Protein AF-A0A7W0UFT5-F1 (afdb_m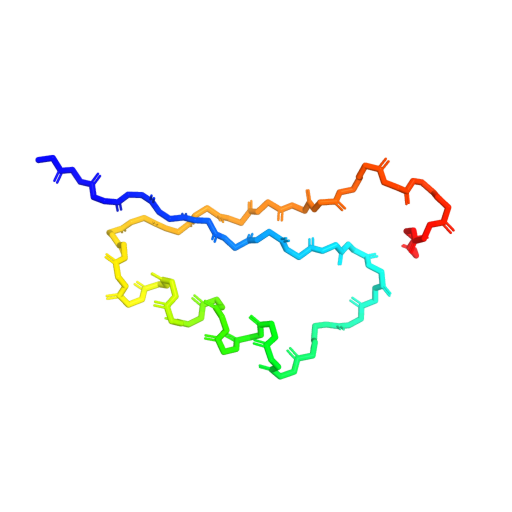onomer_lite)

Sequence (46 aa):
MSIRVRFAPSPTGSLHLGGALSAVANRRRGDWLLLRLDDTDAGREL

Radius of gyration: 11.99 Å; chains: 1; bounding box: 31×13×29 Å

Structure (mmCIF, N/CA/C/O backbone):
data_AF-A0A7W0UFT5-F1
#
_entry.id   AF-A0A7W0UFT5-F1
#
loop_
_atom_site.group_PDB
_atom_site.id
_atom_site.type_symbol
_atom_site.label_atom_id
_atom_site.label_alt_id
_atom_site.label_comp_id
_atom_site.label_asym_id
_atom_site.label_entity_id
_atom_site.label_seq_id
_atom_site.pdbx_PDB_ins_code
_atom_site.Cartn_x
_atom_site.Cartn_y
_atom_site.Cartn_z
_atom_site.occupancy
_atom_site.B_iso_or_equiv
_atom_site.auth_seq_id
_atom_site.auth_comp_id
_atom_site.auth_asym_id
_atom_site.auth_atom_id
_atom_site.pdbx_PDB_model_num
ATOM 1 N N . MET A 1 1 ? -22.124 5.855 6.703 1.00 70.12 1 MET A N 1
ATOM 2 C CA . MET A 1 1 ? -21.176 5.935 5.568 1.00 70.12 1 MET A CA 1
ATOM 3 C C . MET A 1 1 ? -19.964 5.096 5.933 1.00 70.12 1 MET A C 1
ATOM 5 O O . MET A 1 1 ? -19.469 5.291 7.032 1.00 70.12 1 MET A O 1
ATOM 9 N N . SER A 1 2 ? -19.534 4.154 5.093 1.00 90.19 2 SER A N 1
ATOM 10 C CA . SER A 1 2 ? -18.370 3.305 5.395 1.00 90.19 2 SER A CA 1
ATOM 11 C C . SER A 1 2 ? -17.104 3.883 4.761 1.00 90.19 2 SER A C 1
ATOM 13 O O . SER A 1 2 ? -17.133 4.276 3.591 1.00 90.19 2 SER A O 1
ATOM 15 N N . ILE A 1 3 ? -16.010 3.964 5.522 1.00 95.62 3 ILE A N 1
ATOM 16 C CA . ILE A 1 3 ? -14.734 4.522 5.053 1.00 95.62 3 ILE A CA 1
ATOM 17 C C . ILE A 1 3 ? -14.010 3.466 4.215 1.00 95.62 3 ILE A C 1
ATOM 19 O O . ILE A 1 3 ? -13.710 2.368 4.689 1.00 95.62 3 ILE A O 1
ATOM 23 N N . ARG A 1 4 ? -13.688 3.816 2.965 1.00 96.94 4 ARG A N 1
ATOM 24 C CA . ARG A 1 4 ? -12.916 2.973 2.044 1.00 96.94 4 ARG A CA 1
ATOM 25 C C . ARG A 1 4 ? -11.531 3.571 1.827 1.00 96.94 4 ARG A C 1
ATOM 27 O O . ARG A 1 4 ? -11.416 4.728 1.434 1.00 96.94 4 ARG A O 1
ATOM 34 N N . VAL A 1 5 ? -10.490 2.777 2.052 1.00 97.75 5 VAL A N 1
ATOM 35 C CA . VAL A 1 5 ? -9.089 3.155 1.810 1.00 97.75 5 VAL A CA 1
ATOM 36 C C . VAL A 1 5 ? -8.465 2.247 0.752 1.00 97.75 5 VAL A C 1
ATOM 38 O O . VAL A 1 5 ? -8.989 1.171 0.460 1.00 97.75 5 VAL A O 1
ATOM 41 N N . ARG A 1 6 ? -7.323 2.659 0.188 1.00 97.44 6 ARG A N 1
ATOM 42 C CA . ARG A 1 6 ? -6.532 1.817 -0.718 1.00 97.44 6 ARG A CA 1
ATOM 43 C C . ARG A 1 6 ? -5.080 1.702 -0.275 1.00 97.44 6 ARG A C 1
ATOM 45 O O . ARG A 1 6 ? -4.530 2.637 0.303 1.00 97.44 6 ARG A O 1
ATOM 52 N N . PHE A 1 7 ? -4.457 0.589 -0.624 1.00 97.75 7 PHE A N 1
ATOM 53 C CA . PHE A 1 7 ? -3.013 0.426 -0.667 1.00 97.75 7 PHE A CA 1
ATOM 54 C C . PHE A 1 7 ? -2.625 0.168 -2.125 1.00 97.75 7 PHE A C 1
ATOM 56 O O . PHE A 1 7 ? -3.129 -0.780 -2.725 1.00 97.75 7 PHE A O 1
ATOM 63 N N . ALA A 1 8 ? -1.818 1.066 -2.698 1.00 96.62 8 ALA A N 1
ATOM 64 C CA . ALA A 1 8 ? -1.505 1.083 -4.125 1.00 96.62 8 ALA A CA 1
ATOM 65 C C . ALA A 1 8 ? 0.011 1.020 -4.401 1.00 96.62 8 ALA A C 1
ATOM 67 O O . ALA A 1 8 ? 0.579 2.039 -4.787 1.00 96.62 8 ALA A O 1
ATOM 68 N N . PRO A 1 9 ? 0.694 -0.104 -4.107 1.00 95.50 9 PRO A N 1
ATOM 69 C CA . PRO A 1 9 ? 2.111 -0.252 -4.424 1.00 95.50 9 PRO A CA 1
ATOM 70 C C . PRO A 1 9 ? 2.330 -0.431 -5.933 1.00 95.50 9 PRO A C 1
ATOM 72 O O . PRO A 1 9 ? 1.530 -1.077 -6.610 1.00 95.50 9 PRO A O 1
ATOM 75 N N . SER A 1 10 ? 3.444 0.086 -6.448 1.00 94.06 10 SER A N 1
ATOM 76 C CA . SER A 1 10 ? 3.924 -0.267 -7.788 1.00 94.06 10 SER A CA 1
ATOM 77 C C . SER A 1 10 ? 4.528 -1.680 -7.780 1.00 94.06 10 SER A C 1
ATOM 79 O O . SER A 1 10 ? 5.197 -2.039 -6.804 1.00 94.06 10 SER A O 1
ATOM 81 N N . PRO A 1 11 ? 4.341 -2.488 -8.838 1.00 92.56 11 PRO A N 1
ATOM 82 C CA . PRO A 1 11 ? 4.833 -3.866 -8.906 1.00 92.56 11 PRO A CA 1
ATOM 83 C C . PRO A 1 11 ? 6.313 -3.939 -9.334 1.00 92.56 11 PRO A C 1
ATOM 85 O O . PRO A 1 11 ? 6.701 -4.754 -10.160 1.00 92.56 11 PRO A O 1
ATOM 88 N N . THR A 1 12 ? 7.169 -3.086 -8.770 1.00 92.75 12 THR A N 1
ATOM 89 C CA . THR A 1 12 ? 8.588 -2.975 -9.162 1.00 92.75 12 THR A CA 1
ATOM 90 C C . THR A 1 12 ? 9.510 -3.862 -8.312 1.00 92.75 12 THR A C 1
ATOM 92 O O . THR A 1 12 ? 10.691 -3.554 -8.146 1.00 92.75 12 THR A O 1
ATOM 95 N N . GLY A 1 13 ? 8.972 -4.917 -7.687 1.00 89.06 13 GLY A N 1
ATOM 96 C CA . GLY A 1 13 ? 9.707 -5.852 -6.827 1.00 89.06 13 GLY A CA 1
ATOM 97 C C . GLY A 1 13 ? 9.048 -6.119 -5.474 1.00 89.06 13 GLY A C 1
ATOM 98 O O . GLY A 1 13 ? 7.859 -5.879 -5.269 1.00 89.06 13 GLY A O 1
ATOM 99 N N . SER A 1 14 ? 9.834 -6.654 -4.538 1.00 94.44 14 SER A N 1
ATOM 100 C CA . SER A 1 14 ? 9.347 -7.031 -3.208 1.00 94.44 14 SER A CA 1
ATOM 101 C C . SER A 1 14 ? 8.866 -5.830 -2.395 1.00 94.44 14 SER A C 1
ATOM 103 O O . SER A 1 14 ? 9.485 -4.765 -2.377 1.00 94.44 14 SER A O 1
ATOM 105 N N . LEU A 1 15 ? 7.790 -6.036 -1.636 1.00 94.75 15 LEU A N 1
ATOM 106 C CA . LEU A 1 15 ? 7.256 -5.027 -0.732 1.00 94.75 15 LEU A CA 1
ATOM 107 C C . LEU A 1 15 ? 8.256 -4.704 0.390 1.00 94.75 15 LEU A C 1
ATOM 109 O O . LEU A 1 15 ? 8.598 -5.563 1.201 1.00 94.75 15 LEU A O 1
ATOM 113 N N . HIS A 1 16 ? 8.674 -3.442 0.481 1.00 95.62 16 HIS A N 1
ATOM 114 C CA . HIS A 1 16 ? 9.515 -2.967 1.579 1.00 95.62 16 HIS A CA 1
ATOM 115 C C . HIS A 1 16 ? 8.696 -2.650 2.845 1.00 95.62 16 HIS A C 1
ATOM 117 O O . HIS A 1 16 ? 7.487 -2.398 2.794 1.00 95.62 16 HIS A O 1
ATOM 123 N N . LEU A 1 17 ? 9.377 -2.593 3.997 1.00 97.62 17 LEU A N 1
ATOM 124 C CA . LEU A 1 17 ? 8.754 -2.364 5.309 1.00 97.62 17 LEU A CA 1
ATOM 125 C C . LEU A 1 17 ? 7.899 -1.087 5.362 1.00 97.62 17 LEU A C 1
ATOM 127 O O . LEU A 1 17 ? 6.824 -1.087 5.953 1.00 97.62 17 LEU A O 1
ATOM 131 N N . GLY A 1 18 ? 8.349 -0.008 4.717 1.00 97.38 18 GLY A N 1
ATOM 132 C CA . GLY A 1 18 ? 7.602 1.251 4.657 1.00 97.38 18 GLY A CA 1
ATOM 133 C C . GLY A 1 18 ? 6.229 1.085 3.997 1.00 97.38 18 GLY A C 1
ATOM 134 O O . GLY A 1 18 ? 5.224 1.499 4.571 1.00 97.38 18 GLY A O 1
ATOM 135 N N . GLY A 1 19 ? 6.166 0.401 2.851 1.00 96.31 19 GLY A N 1
ATOM 136 C CA . GLY A 1 19 ? 4.903 0.101 2.177 1.00 96.31 19 GLY A CA 1
ATOM 137 C C . GLY A 1 19 ? 3.991 -0.795 3.021 1.00 96.31 19 GLY A C 1
ATOM 138 O O . GLY A 1 19 ? 2.791 -0.534 3.123 1.00 96.31 19 GLY A O 1
ATOM 139 N N . ALA A 1 20 ? 4.556 -1.794 3.706 1.00 97.00 20 ALA A N 1
ATOM 140 C CA . ALA A 1 20 ? 3.799 -2.644 4.626 1.00 97.00 20 ALA A CA 1
ATOM 141 C C . ALA A 1 20 ? 3.185 -1.838 5.789 1.00 97.00 20 ALA A C 1
ATOM 143 O O . ALA A 1 20 ? 2.007 -2.009 6.113 1.00 97.00 20 ALA A O 1
ATOM 144 N N . LEU A 1 21 ? 3.941 -0.905 6.378 1.00 98.12 21 LEU A N 1
ATOM 145 C CA . LEU A 1 21 ? 3.439 -0.012 7.426 1.00 98.12 21 LEU A CA 1
ATOM 146 C C . LEU A 1 21 ? 2.315 0.894 6.912 1.00 98.12 21 LEU A C 1
ATOM 148 O O . LEU A 1 21 ? 1.310 1.064 7.606 1.00 98.12 21 LEU A O 1
ATOM 152 N N . SER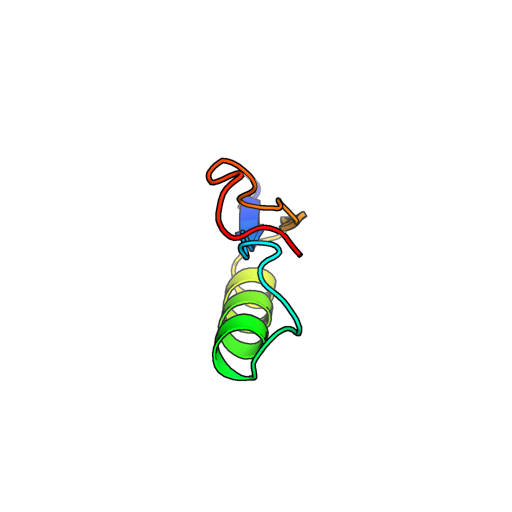 A 1 22 ? 2.428 1.423 5.692 1.00 97.31 22 SER A N 1
ATOM 153 C CA . SER A 1 22 ? 1.352 2.193 5.058 1.00 97.31 22 SER A CA 1
ATOM 154 C C . SER A 1 22 ? 0.081 1.359 4.861 1.00 97.31 22 SER A C 1
ATOM 156 O O . SER A 1 22 ? -1.013 1.841 5.162 1.00 97.31 22 SER A O 1
ATOM 158 N N . ALA A 1 23 ? 0.198 0.099 4.427 1.00 97.38 23 ALA A N 1
ATOM 159 C CA . ALA A 1 23 ? -0.944 -0.807 4.280 1.00 97.38 23 ALA A CA 1
ATOM 160 C C . ALA A 1 23 ? -1.656 -1.058 5.621 1.00 97.38 23 ALA A C 1
ATOM 162 O O . ALA A 1 23 ? -2.880 -0.929 5.713 1.00 97.38 23 ALA A O 1
ATOM 163 N N . VAL A 1 24 ? -0.893 -1.334 6.686 1.00 97.62 24 VAL A N 1
ATOM 164 C CA . VAL A 1 24 ? -1.424 -1.523 8.049 1.00 97.62 24 VAL A CA 1
ATOM 165 C C . VAL A 1 24 ? -2.084 -0.244 8.566 1.00 97.62 24 VAL A C 1
ATOM 167 O O . VAL A 1 24 ? -3.189 -0.285 9.112 1.00 97.62 24 VAL A O 1
ATOM 170 N N . ALA A 1 25 ? -1.441 0.908 8.373 1.00 97.12 25 ALA A N 1
ATOM 171 C CA . ALA A 1 25 ? -1.960 2.202 8.802 1.00 97.12 25 ALA A CA 1
ATOM 172 C C . ALA A 1 25 ? -3.266 2.581 8.083 1.00 97.12 25 ALA A C 1
ATOM 174 O O . ALA A 1 25 ? -4.132 3.210 8.695 1.00 97.12 25 ALA A O 1
ATOM 175 N N . ASN A 1 26 ? -3.427 2.185 6.818 1.00 96.50 26 ASN A N 1
ATOM 176 C CA . ASN A 1 26 ? -4.677 2.331 6.074 1.00 96.50 26 ASN A CA 1
ATOM 177 C C . ASN A 1 26 ? -5.741 1.350 6.578 1.00 96.50 26 ASN A C 1
ATOM 179 O O . ASN A 1 26 ? -6.854 1.773 6.890 1.00 96.50 26 ASN A O 1
ATOM 183 N N . ARG A 1 27 ? -5.403 0.065 6.754 1.00 96.25 27 ARG A N 1
ATOM 184 C CA . ARG A 1 27 ? -6.348 -0.954 7.248 1.00 96.25 27 ARG A CA 1
ATOM 185 C C .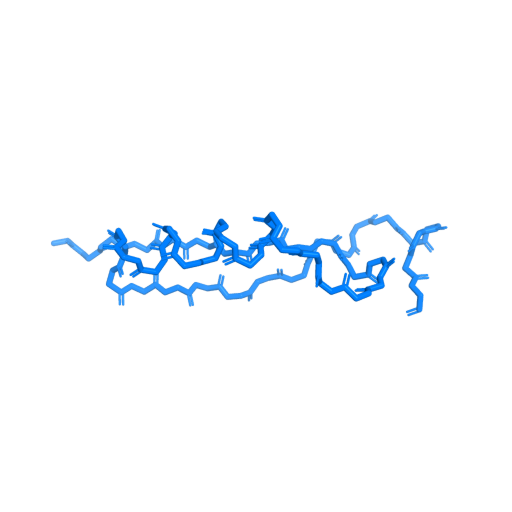 ARG A 1 27 ? -6.983 -0.584 8.587 1.00 96.25 27 ARG A C 1
ATOM 187 O O . ARG A 1 27 ? -8.144 -0.911 8.806 1.00 96.25 27 ARG A O 1
ATOM 194 N N . ARG A 1 28 ? -6.232 0.082 9.468 1.00 96.88 28 ARG A N 1
ATOM 195 C CA . ARG A 1 28 ? -6.714 0.555 10.777 1.00 96.88 28 ARG A CA 1
ATOM 196 C C . ARG A 1 28 ? -7.692 1.731 10.691 1.00 96.88 28 ARG A C 1
ATOM 198 O O . ARG A 1 28 ? -8.394 1.983 11.660 1.00 96.88 28 ARG A O 1
ATOM 205 N N . ARG A 1 29 ? -7.712 2.467 9.575 1.00 95.69 29 ARG A N 1
ATOM 206 C CA . ARG A 1 29 ? -8.547 3.665 9.377 1.00 95.69 29 ARG A CA 1
ATOM 207 C C . ARG A 1 29 ? -9.816 3.406 8.570 1.00 95.69 29 ARG A C 1
ATOM 209 O O . ARG A 1 29 ? -10.770 4.159 8.718 1.00 95.69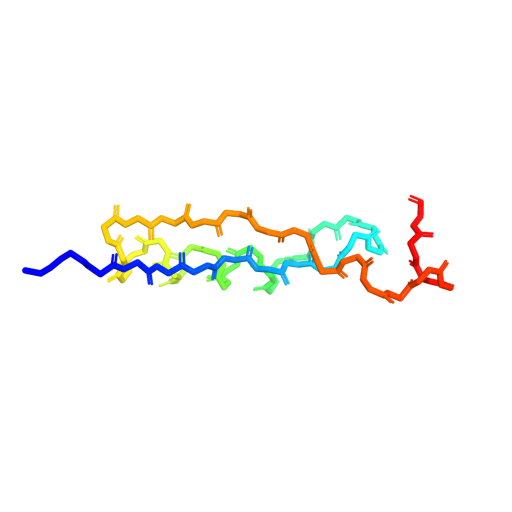 29 ARG A O 1
ATOM 216 N N . GLY A 1 30 ? -9.806 2.409 7.687 1.00 95.44 30 GLY A N 1
ATOM 217 C CA . GLY A 1 30 ? -10.946 2.087 6.833 1.00 95.44 30 GLY A CA 1
ATOM 218 C C . GLY A 1 30 ? -11.640 0.792 7.228 1.00 95.44 30 GLY A C 1
ATOM 219 O O . GLY A 1 30 ? -10.999 -0.177 7.640 1.00 95.44 30 GLY A O 1
ATOM 220 N N . ASP A 1 31 ? -12.950 0.757 7.013 1.00 96.69 31 ASP A N 1
ATOM 221 C CA . ASP A 1 31 ? -13.745 -0.471 7.086 1.00 96.69 31 ASP A CA 1
ATOM 222 C C . ASP A 1 31 ? -13.395 -1.411 5.921 1.00 96.69 31 ASP A C 1
ATOM 224 O O . ASP A 1 31 ? -13.458 -2.632 6.053 1.00 96.69 31 ASP A O 1
ATOM 228 N N . TRP A 1 32 ? -12.979 -0.827 4.789 1.00 97.06 32 TRP A N 1
ATOM 229 C CA . TRP A 1 32 ? -12.547 -1.525 3.579 1.00 97.06 32 TRP A CA 1
ATOM 230 C C . TRP A 1 32 ? -11.138 -1.107 3.174 1.00 97.06 32 TRP A C 1
ATOM 232 O O . TRP A 1 32 ? -10.840 0.087 3.128 1.00 97.06 32 TRP A O 1
ATOM 242 N N . LEU A 1 33 ? -10.310 -2.083 2.793 1.00 97.50 33 LEU A N 1
ATOM 243 C CA . LEU A 1 33 ? -9.002 -1.863 2.178 1.00 97.50 33 LEU A CA 1
ATOM 244 C C . LEU A 1 33 ? -8.981 -2.468 0.772 1.00 97.50 33 LEU A C 1
ATOM 246 O O . LEU A 1 33 ? -9.024 -3.686 0.623 1.00 97.50 33 LEU A O 1
ATOM 250 N N . LEU A 1 34 ? -8.880 -1.615 -0.244 1.00 97.31 34 LEU A N 1
ATOM 251 C CA . LEU A 1 34 ? -8.651 -2.028 -1.626 1.00 97.31 34 LEU A CA 1
ATOM 252 C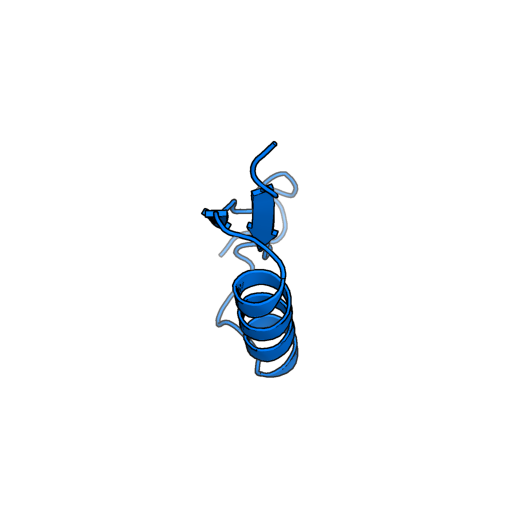 C . LEU A 1 34 ? -7.148 -2.182 -1.885 1.00 97.31 34 LEU A C 1
ATOM 254 O O . LEU A 1 34 ? -6.388 -1.234 -1.679 1.00 97.31 34 LEU A O 1
ATOM 258 N N . LEU A 1 35 ? -6.732 -3.344 -2.381 1.00 96.69 35 LEU A N 1
ATOM 259 C CA . LEU A 1 35 ? -5.412 -3.520 -2.981 1.00 96.69 35 LEU A CA 1
ATOM 260 C C . LEU A 1 35 ? -5.496 -3.149 -4.464 1.00 96.69 35 LEU A C 1
ATOM 262 O O . LEU A 1 35 ? -6.333 -3.686 -5.185 1.00 96.69 35 LEU A O 1
ATOM 266 N N . ARG A 1 36 ? -4.640 -2.227 -4.905 1.00 96.19 36 ARG A N 1
ATOM 267 C CA . ARG A 1 36 ? -4.473 -1.854 -6.315 1.00 96.19 36 ARG A CA 1
ATOM 268 C C . ARG A 1 36 ? -2.991 -1.947 -6.654 1.00 96.19 36 ARG A C 1
ATOM 270 O O . ARG A 1 36 ? -2.191 -1.516 -5.842 1.00 96.19 36 ARG A O 1
ATOM 277 N N . LEU A 1 37 ? -2.610 -2.468 -7.808 1.00 94.25 37 LEU A N 1
ATOM 278 C CA . LEU A 1 37 ? -1.235 -2.302 -8.279 1.00 94.25 37 LEU A CA 1
ATOM 279 C C . LEU A 1 37 ? -1.171 -1.025 -9.113 1.00 94.25 37 LEU A C 1
ATOM 281 O O . LEU A 1 37 ? -2.111 -0.729 -9.843 1.00 94.25 37 LEU A O 1
ATOM 285 N N . ASP A 1 38 ? -0.137 -0.215 -8.908 1.00 93.56 38 ASP A N 1
ATOM 286 C CA . ASP A 1 38 ? 0.085 1.003 -9.696 1.00 93.56 38 ASP A CA 1
ATOM 287 C C . ASP A 1 38 ? 1.054 0.684 -10.843 1.00 93.56 38 ASP A C 1
ATOM 289 O O . ASP A 1 38 ? 2.236 1.023 -10.794 1.00 93.56 38 ASP A O 1
ATOM 293 N N . ASP A 1 39 ? 0.531 -0.043 -11.830 1.00 92.62 39 ASP A N 1
ATOM 294 C CA . ASP A 1 39 ? 1.176 -0.636 -13.014 1.00 92.62 39 ASP A CA 1
ATOM 295 C C . ASP A 1 39 ? 1.009 0.252 -14.261 1.00 92.62 39 ASP A C 1
ATOM 297 O O . ASP A 1 39 ? 0.643 -0.173 -15.353 1.00 92.62 39 ASP A O 1
ATOM 301 N N . THR A 1 40 ? 1.192 1.559 -14.079 1.00 92.12 40 THR A N 1
ATOM 302 C CA . THR A 1 40 ? 1.082 2.519 -15.191 1.00 92.12 40 THR A CA 1
ATOM 303 C C . THR A 1 40 ? 2.428 2.811 -15.858 1.00 92.12 40 THR A C 1
ATOM 305 O O . THR A 1 40 ? 2.459 3.453 -16.908 1.00 92.12 40 THR A O 1
ATOM 308 N N . ASP A 1 41 ? 3.535 2.342 -15.271 1.00 85.75 41 ASP A N 1
ATOM 309 C CA . ASP A 1 41 ? 4.902 2.548 -15.760 1.00 85.75 41 ASP A CA 1
ATOM 310 C C . ASP A 1 41 ? 5.518 1.225 -16.230 1.00 85.75 41 ASP A C 1
ATOM 312 O O . ASP A 1 41 ? 6.310 0.598 -15.524 1.00 85.75 41 ASP A O 1
ATOM 316 N N . ALA A 1 42 ? 5.203 0.853 -17.473 1.00 78.94 42 ALA A N 1
ATOM 317 C CA . ALA A 1 42 ? 5.679 -0.369 -18.123 1.00 78.94 42 ALA A CA 1
ATOM 318 C C . ALA A 1 42 ? 7.218 -0.509 -18.184 1.00 78.94 42 ALA A C 1
ATOM 320 O O . ALA A 1 42 ? 7.723 -1.593 -18.456 1.00 78.94 42 ALA A O 1
ATOM 321 N N . GLY A 1 43 ? 7.986 0.564 -17.952 1.00 81.12 43 GLY A N 1
ATOM 322 C CA . GLY A 1 43 ? 9.451 0.518 -17.940 1.00 81.12 43 GLY A CA 1
ATOM 323 C C . GLY A 1 43 ? 10.061 0.038 -16.619 1.00 81.12 43 GLY A C 1
ATOM 324 O O . GLY A 1 43 ? 11.272 -0.179 -16.560 1.00 81.12 43 GLY A O 1
ATOM 325 N N . ARG A 1 44 ? 9.260 -0.086 -15.553 1.00 74.88 44 ARG A N 1
ATOM 326 C CA . ARG A 1 44 ? 9.728 -0.427 -14.194 1.00 74.88 44 ARG A CA 1
ATOM 327 C C . ARG A 1 44 ? 9.078 -1.675 -13.601 1.00 74.88 44 ARG A C 1
ATOM 329 O O . ARG A 1 44 ? 9.455 -2.076 -12.500 1.00 74.88 44 ARG A O 1
ATOM 336 N N . GLU A 1 45 ? 8.104 -2.252 -14.292 1.00 72.12 45 GLU A N 1
ATOM 337 C CA . GLU A 1 45 ? 7.437 -3.494 -13.897 1.00 72.12 45 GLU A CA 1
ATOM 338 C C . GLU A 1 45 ? 8.403 -4.671 -14.082 1.00 72.12 45 GLU A C 1
ATOM 340 O O . GLU A 1 45 ? 9.120 -4.732 -15.083 1.00 72.12 45 GLU A O 1
ATOM 345 N N . LEU A 1 46 ? 8.479 -5.553 -13.081 1.00 62.19 46 LEU A N 1
ATOM 346 C CA . LEU A 1 46 ? 9.341 -6.743 -13.089 1.00 62.19 46 LEU A CA 1
ATOM 347 C C . LEU A 1 46 ? 8.577 -7.995 -13.518 1.00 62.19 46 LEU A C 1
ATOM 349 O O . LEU A 1 46 ? 7.419 -8.155 -13.071 1.00 62.19 46 LEU A O 1
#

pLDDT: mean 92.54, std 8.18, range [62.19, 98.12]

Foldseek 3Di:
DFFEEEQEEAQLDDDDPVSVVVQVVRVVVGPYYHYHYPDPDVPR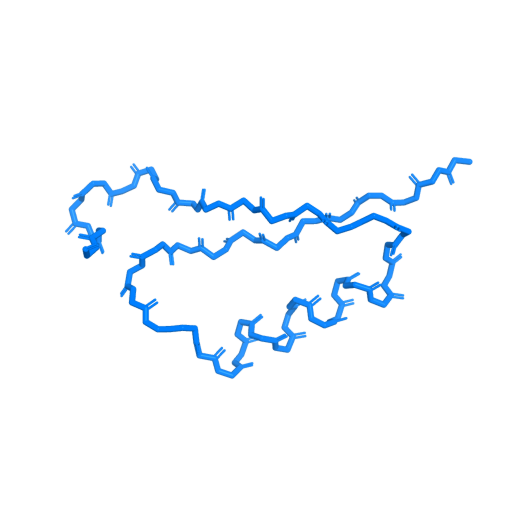HD

Secondary structure (DSSP, 8-state):
---EEEE---SSSSPPHHHHHHHHHHHTT-SEEEE------TTT--